Protein AF-X0S0T9-F1 (afdb_monomer_lite)

Foldseek 3Di:
DDDDPPDCPPVNVVVVVVVVVVVVVVVVVVCCCVVPVVVVVVVCCCCVPPVVNDDPDDPFDEDAPDDPVLLVPADFFAQLVVVCVVSDGDWDDDPQWTWHHYQQWIKIFRADPRTGHDIDTDGDPNDDPVVVVVVVVD

Secondary structure (DSSP, 8-state):
------S--HHHHHHHHHHHHHHHHHHHHHHHIIIIIHHHHHHHHHHHHHS--PPPPPPPPEETT--HHHHHTPPTT-BHHHHHHHH-S--EEETTEEEEEETTEEEEEEEETTEEEEEEEEE-----TTHHHHHTT-

pLDDT: mean 74.97, std 15.12, range [35.5, 92.69]

Structure (mmCIF, N/CA/C/O backbone):
data_AF-X0S0T9-F1
#
_entry.id   AF-X0S0T9-F1
#
loop_
_atom_site.group_PDB
_atom_site.id
_atom_site.type_symbol
_atom_site.label_atom_id
_atom_site.label_alt_id
_atom_site.label_comp_id
_atom_site.label_asym_id
_atom_site.label_entity_id
_atom_site.label_seq_id
_atom_site.pdbx_PDB_ins_code
_atom_site.Cartn_x
_atom_site.Cartn_y
_atom_site.Cartn_z
_atom_site.occupancy
_atom_site.B_iso_or_equiv
_atom_site.auth_seq_id
_atom_site.auth_comp_id
_atom_site.auth_asym_id
_atom_site.auth_atom_id
_atom_site.pdbx_PDB_model_num
ATOM 1 N N . MET A 1 1 ? 49.137 12.100 -60.162 1.00 46.50 1 MET A N 1
ATOM 2 C CA . MET A 1 1 ? 48.340 10.984 -59.619 1.00 46.50 1 MET A CA 1
ATOM 3 C C . MET A 1 1 ? 47.853 11.436 -58.265 1.00 46.50 1 MET A C 1
ATOM 5 O O . MET A 1 1 ? 48.690 11.634 -57.393 1.00 46.50 1 MET A O 1
ATOM 9 N N . ASP A 1 2 ? 46.554 11.674 -58.122 1.00 46.28 2 ASP A N 1
ATOM 10 C CA . ASP A 1 2 ? 45.995 12.043 -56.824 1.00 46.28 2 ASP A CA 1
ATOM 11 C C . ASP A 1 2 ? 45.934 10.808 -55.915 1.00 46.28 2 ASP A C 1
ATOM 13 O O . ASP A 1 2 ? 45.591 9.717 -56.385 1.00 46.28 2 ASP A O 1
ATOM 17 N N . PRO A 1 3 ? 46.305 10.933 -54.631 1.00 60.09 3 PRO A N 1
ATOM 18 C CA . PRO A 1 3 ? 46.323 9.802 -53.720 1.00 60.09 3 PRO A CA 1
ATOM 19 C C . PRO A 1 3 ? 44.893 9.338 -53.418 1.00 60.09 3 PRO A C 1
ATOM 21 O O . PRO A 1 3 ? 44.037 10.111 -52.988 1.00 60.09 3 PRO A O 1
ATOM 24 N N . ILE A 1 4 ? 44.636 8.042 -53.612 1.00 62.44 4 ILE A N 1
ATOM 25 C CA . ILE A 1 4 ? 43.383 7.405 -53.202 1.00 62.44 4 ILE A CA 1
ATOM 26 C C . ILE A 1 4 ? 43.390 7.325 -51.674 1.00 62.44 4 ILE A C 1
ATOM 28 O O . ILE A 1 4 ? 44.060 6.478 -51.082 1.00 62.44 4 ILE A O 1
ATOM 32 N N . HIS A 1 5 ? 42.630 8.203 -51.022 1.00 56.81 5 HIS A N 1
ATOM 33 C CA . HIS A 1 5 ? 42.370 8.111 -49.589 1.00 56.81 5 HIS A CA 1
ATOM 34 C C . HIS A 1 5 ? 41.460 6.911 -49.293 1.00 56.81 5 HIS A C 1
ATOM 36 O O . HIS A 1 5 ? 40.237 7.020 -49.232 1.00 56.81 5 HIS A O 1
ATOM 42 N N . SER A 1 6 ? 42.070 5.742 -49.100 1.00 61.06 6 SER A N 1
ATOM 43 C CA . SER A 1 6 ? 41.397 4.552 -48.583 1.00 61.06 6 SER A CA 1
ATOM 44 C C . SER A 1 6 ? 41.334 4.618 -47.054 1.00 61.06 6 SER A C 1
ATOM 46 O O . SER A 1 6 ? 42.226 4.134 -46.362 1.00 61.06 6 SER A O 1
ATOM 48 N N . GLY A 1 7 ? 40.269 5.220 -46.526 1.00 62.69 7 GLY A N 1
ATOM 49 C CA . GLY A 1 7 ? 39.931 5.219 -45.102 1.00 62.69 7 GLY A CA 1
ATOM 50 C C . GLY A 1 7 ? 38.419 5.148 -44.893 1.00 62.69 7 GLY A C 1
ATOM 51 O O . GLY A 1 7 ? 37.638 5.478 -45.788 1.00 62.69 7 GLY A O 1
ATOM 52 N N . THR A 1 8 ? 37.974 4.701 -43.716 1.00 63.66 8 THR A N 1
ATOM 53 C CA . THR A 1 8 ? 36.558 4.752 -43.326 1.00 63.66 8 THR A CA 1
ATOM 54 C C . THR A 1 8 ? 36.090 6.202 -43.294 1.00 63.66 8 THR A C 1
ATOM 56 O O . THR A 1 8 ? 36.417 6.951 -42.378 1.00 63.66 8 THR A O 1
ATOM 59 N N . THR A 1 9 ? 35.323 6.607 -44.304 1.00 76.38 9 THR A N 1
ATOM 60 C CA . THR A 1 9 ? 34.716 7.937 -44.352 1.00 76.38 9 THR A CA 1
ATOM 61 C C . THR A 1 9 ? 33.768 8.130 -43.170 1.00 76.38 9 THR A C 1
ATOM 63 O O . THR A 1 9 ? 33.098 7.188 -42.736 1.00 76.38 9 THR A O 1
ATOM 66 N N . ALA A 1 10 ? 33.670 9.363 -42.662 1.00 72.19 10 ALA A N 1
ATOM 67 C CA . ALA A 1 10 ? 32.810 9.703 -41.525 1.00 72.19 10 ALA A CA 1
ATOM 68 C C . ALA A 1 10 ? 31.356 9.226 -41.717 1.00 72.19 10 ALA A C 1
ATOM 70 O O . ALA A 1 10 ? 30.732 8.734 -40.781 1.00 72.19 10 ALA A O 1
ATOM 71 N N . GLY A 1 11 ? 30.843 9.260 -42.954 1.00 76.50 11 GLY A N 1
ATOM 72 C CA . GLY A 1 11 ? 29.512 8.743 -43.288 1.00 76.50 11 GLY A CA 1
ATOM 73 C C . GLY A 1 11 ? 29.363 7.223 -43.138 1.00 76.50 11 GLY A C 1
ATOM 74 O O . GLY A 1 11 ? 28.296 6.750 -42.745 1.00 76.50 11 GLY A O 1
ATOM 75 N N . ARG A 1 12 ? 30.420 6.440 -43.397 1.00 74.56 12 ARG A N 1
ATOM 76 C CA . ARG A 1 12 ? 30.406 4.984 -43.181 1.00 74.56 12 ARG A CA 1
ATOM 77 C C . ARG A 1 12 ? 30.424 4.663 -41.685 1.00 74.56 12 ARG A C 1
ATOM 79 O O . ARG A 1 12 ? 29.662 3.807 -41.255 1.00 74.56 12 ARG A O 1
ATOM 86 N N . ILE A 1 13 ? 31.217 5.395 -40.900 1.00 78.38 13 ILE A N 1
ATOM 87 C CA . ILE A 1 13 ? 31.261 5.254 -39.435 1.00 78.38 13 ILE A CA 1
ATOM 88 C C . ILE A 1 13 ? 29.901 5.606 -38.823 1.00 78.38 13 ILE A C 1
ATOM 90 O O . ILE A 1 13 ? 29.363 4.820 -38.047 1.00 78.38 13 ILE A O 1
ATOM 94 N N . ALA A 1 14 ? 29.305 6.733 -39.224 1.00 78.25 14 ALA A N 1
ATOM 95 C CA . ALA A 1 14 ? 28.004 7.172 -38.724 1.00 78.25 14 ALA A CA 1
ATOM 96 C C . ALA A 1 14 ? 26.889 6.154 -39.019 1.00 78.25 14 ALA A C 1
ATOM 98 O O . ALA A 1 14 ? 26.089 5.842 -38.140 1.00 78.25 14 ALA A O 1
ATOM 99 N N . ARG A 1 15 ? 26.862 5.579 -40.229 1.00 82.00 15 ARG A N 1
ATOM 100 C CA . ARG A 1 15 ? 25.869 4.560 -40.602 1.00 82.00 15 ARG A CA 1
ATOM 101 C C . ARG A 1 15 ? 26.025 3.277 -39.786 1.00 82.00 15 ARG A C 1
ATOM 103 O O . ARG A 1 15 ? 25.025 2.726 -39.333 1.00 82.00 15 ARG A O 1
ATOM 110 N N . THR A 1 16 ? 27.258 2.816 -39.586 1.00 82.19 16 THR A N 1
ATOM 111 C CA . THR A 1 16 ? 27.530 1.620 -38.778 1.00 82.19 16 THR A CA 1
ATOM 112 C C . THR A 1 16 ? 27.177 1.852 -37.311 1.00 82.19 16 THR A C 1
ATOM 114 O O . THR A 1 16 ? 26.538 0.998 -36.706 1.00 82.19 16 THR A O 1
ATOM 117 N N . MET A 1 17 ? 27.518 3.017 -36.753 1.00 83.06 17 MET A N 1
ATOM 118 C CA . MET A 1 17 ? 27.156 3.397 -35.383 1.00 83.06 17 MET A CA 1
ATOM 119 C C . MET A 1 17 ? 25.638 3.448 -35.189 1.00 83.06 17 MET A C 1
ATOM 121 O O . MET A 1 17 ? 25.129 2.878 -34.230 1.00 83.06 17 MET A O 1
ATOM 125 N N . LEU A 1 18 ? 24.903 4.054 -36.128 1.00 87.50 18 LEU A N 1
ATOM 126 C CA . LEU A 1 18 ? 23.442 4.112 -36.075 1.00 87.50 18 LEU A CA 1
ATOM 127 C C . LEU A 1 18 ? 22.812 2.712 -36.103 1.00 87.50 18 LEU A C 1
ATOM 129 O O . LEU A 1 18 ? 21.944 2.410 -35.290 1.00 87.50 18 LEU A O 1
ATOM 133 N N . MET A 1 19 ? 23.276 1.844 -37.007 1.00 88.69 19 MET A N 1
ATOM 134 C CA . MET A 1 19 ? 22.835 0.446 -37.076 1.00 88.69 19 MET A CA 1
ATOM 135 C C . MET A 1 19 ? 23.117 -0.300 -35.769 1.00 88.69 19 MET A C 1
ATOM 137 O O . MET A 1 19 ? 22.249 -1.010 -35.270 1.00 88.69 19 MET A O 1
ATOM 141 N N . MET A 1 20 ? 24.296 -0.097 -35.180 1.00 90.44 20 MET A N 1
ATOM 142 C CA . MET A 1 20 ? 24.668 -0.735 -33.920 1.00 90.44 20 MET A CA 1
ATOM 143 C C . MET A 1 20 ? 23.769 -0.274 -32.766 1.00 90.44 20 MET A C 1
ATOM 145 O O . MET A 1 20 ? 23.279 -1.104 -32.010 1.00 90.44 20 MET A O 1
ATOM 149 N N . ILE A 1 21 ? 23.482 1.029 -32.672 1.00 91.25 21 ILE A N 1
ATOM 150 C CA . ILE A 1 21 ? 22.578 1.589 -31.656 1.00 91.25 21 ILE A CA 1
ATOM 151 C C . ILE A 1 21 ? 21.171 1.004 -31.798 1.00 91.25 21 ILE A C 1
ATOM 153 O O . ILE A 1 21 ? 20.575 0.610 -30.799 1.00 91.25 21 ILE A O 1
ATOM 157 N N . LEU A 1 22 ? 20.650 0.901 -33.024 1.00 91.25 22 LEU A N 1
ATOM 158 C CA . LEU A 1 22 ? 19.325 0.331 -33.275 1.00 91.25 22 LEU A CA 1
ATOM 159 C C . LEU A 1 22 ? 19.254 -1.150 -32.883 1.00 91.25 22 LEU A C 1
ATOM 161 O O . LEU A 1 22 ? 18.303 -1.560 -32.221 1.00 91.25 22 LEU A O 1
ATOM 165 N N . VAL A 1 23 ? 20.271 -1.942 -33.234 1.00 91.38 23 VAL A N 1
ATOM 166 C CA . VAL A 1 23 ? 20.332 -3.369 -32.881 1.00 91.38 23 VAL A CA 1
ATOM 167 C C . VAL A 1 23 ? 20.471 -3.555 -31.371 1.00 91.38 23 VAL A C 1
ATOM 169 O O . VAL A 1 23 ? 19.759 -4.376 -30.792 1.00 91.38 23 VAL A O 1
ATOM 172 N N . CYS A 1 24 ? 21.326 -2.771 -30.711 1.00 90.62 24 CYS A N 1
ATOM 173 C CA . CYS A 1 24 ? 21.479 -2.807 -29.258 1.00 90.62 24 CYS A CA 1
ATOM 174 C C . CYS A 1 24 ? 20.187 -2.390 -28.546 1.00 90.62 24 CYS A C 1
ATOM 176 O O . CYS A 1 24 ? 19.763 -3.069 -27.614 1.00 90.62 24 CYS A O 1
ATOM 178 N N . GLY A 1 25 ? 19.526 -1.325 -29.011 1.00 89.06 25 GLY A N 1
ATOM 179 C CA . GLY A 1 25 ? 18.248 -0.864 -28.468 1.00 89.06 25 GLY A CA 1
ATOM 180 C C . GLY A 1 25 ? 17.142 -1.908 -28.619 1.00 89.06 25 GLY A C 1
ATOM 181 O O . GLY A 1 25 ? 16.446 -2.210 -27.651 1.00 89.06 25 GLY A O 1
ATOM 182 N N . TRP A 1 26 ? 17.029 -2.528 -29.797 1.00 89.56 26 TRP A N 1
ATOM 183 C CA . TRP A 1 26 ? 16.063 -3.603 -30.039 1.00 89.56 26 TRP A CA 1
ATOM 184 C C . TRP A 1 26 ? 16.341 -4.843 -29.184 1.00 89.56 26 TRP A C 1
ATOM 186 O O . TRP A 1 26 ? 15.419 -5.447 -28.635 1.00 89.56 26 TRP A O 1
ATOM 196 N N . SER A 1 27 ? 17.614 -5.213 -29.036 1.00 84.94 27 SER A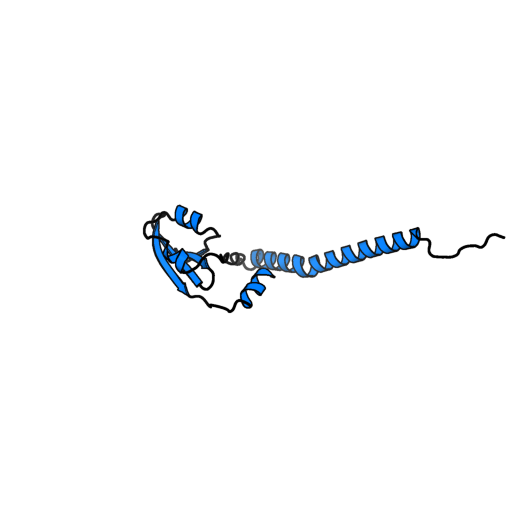 N 1
ATOM 197 C CA . SER A 1 27 ? 18.031 -6.356 -28.218 1.00 84.94 27 SER A CA 1
ATOM 198 C C . SER A 1 27 ? 17.736 -6.116 -26.739 1.00 84.94 27 SER A C 1
ATOM 200 O O . SER A 1 27 ? 17.174 -6.985 -26.080 1.00 84.94 27 S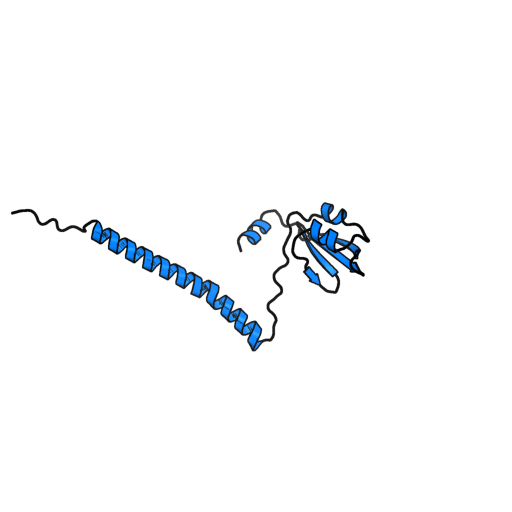ER A O 1
ATOM 202 N N . ALA A 1 28 ? 18.040 -4.920 -26.227 1.00 85.12 28 ALA A N 1
ATOM 203 C CA . ALA A 1 28 ? 17.721 -4.531 -24.857 1.00 85.12 28 ALA A CA 1
ATOM 204 C C . ALA A 1 28 ? 16.206 -4.531 -24.608 1.00 85.12 28 ALA A C 1
ATOM 206 O O . ALA A 1 28 ? 15.750 -5.087 -23.612 1.00 85.12 28 ALA A O 1
ATOM 207 N N . TRP A 1 29 ? 15.418 -3.984 -25.538 1.00 82.56 29 TRP A N 1
ATOM 208 C CA . TRP A 1 29 ? 13.958 -4.027 -25.460 1.00 82.56 29 TRP A CA 1
ATOM 209 C C . TRP A 1 29 ? 13.425 -5.461 -25.438 1.00 82.56 29 TRP A C 1
ATOM 211 O O . TRP A 1 29 ? 12.618 -5.803 -24.580 1.00 82.56 29 TRP A O 1
ATOM 221 N N . SER A 1 30 ? 13.915 -6.316 -26.337 1.00 77.19 30 SER A N 1
ATOM 222 C CA . SER A 1 30 ? 13.491 -7.719 -26.434 1.00 77.19 30 SER A CA 1
ATOM 223 C C . SER A 1 30 ? 13.871 -8.520 -25.187 1.00 77.19 30 SER A C 1
ATOM 225 O O . SER A 1 30 ? 13.110 -9.381 -24.755 1.00 77.19 30 SER A O 1
ATOM 227 N N . LEU A 1 31 ? 15.021 -8.220 -24.576 1.00 78.00 31 LEU A N 1
ATOM 228 C CA . LEU A 1 31 ? 15.418 -8.806 -23.297 1.00 78.00 31 LEU A CA 1
ATOM 229 C C . LEU A 1 31 ? 14.479 -8.372 -22.172 1.00 78.00 31 LEU A C 1
ATOM 231 O O . LEU A 1 31 ? 14.020 -9.223 -21.422 1.00 78.00 31 LEU A O 1
ATOM 235 N N . VAL A 1 32 ? 14.153 -7.082 -22.068 1.00 75.12 32 VAL A N 1
ATOM 236 C CA . VAL A 1 32 ? 13.200 -6.586 -21.060 1.00 75.12 32 VAL A CA 1
ATOM 237 C C . VAL A 1 32 ? 11.819 -7.210 -21.262 1.00 75.12 32 VAL A C 1
ATOM 239 O O . VAL A 1 32 ? 11.195 -7.664 -20.303 1.00 75.12 32 VAL A O 1
ATOM 242 N N . ASP A 1 33 ? 11.345 -7.275 -22.502 1.00 72.12 33 ASP A N 1
ATOM 243 C CA . ASP A 1 33 ? 10.042 -7.847 -22.825 1.00 72.12 33 ASP A CA 1
ATOM 244 C C . ASP A 1 33 ? 9.995 -9.354 -22.516 1.00 72.12 33 ASP A C 1
ATOM 246 O O . ASP A 1 33 ? 9.098 -9.817 -21.811 1.00 72.12 33 ASP A O 1
ATOM 250 N N . GLY A 1 34 ? 11.020 -10.104 -22.930 1.00 65.12 34 GLY A N 1
ATOM 251 C CA . GLY A 1 34 ? 11.123 -11.544 -22.700 1.00 65.12 34 GLY A CA 1
ATOM 252 C C . GLY A 1 34 ? 11.367 -11.943 -21.241 1.00 65.12 34 GLY A C 1
ATOM 253 O O . GLY A 1 34 ? 10.800 -12.934 -20.788 1.00 65.12 34 GLY A O 1
ATOM 254 N N . TYR A 1 35 ? 12.174 -11.188 -20.486 1.00 67.19 35 TYR A N 1
ATOM 255 C CA . TYR A 1 35 ? 12.480 -11.511 -19.084 1.00 67.19 35 TYR A CA 1
ATOM 256 C C . TYR A 1 35 ? 11.452 -10.977 -18.091 1.00 67.19 35 TYR A C 1
ATOM 258 O O . TYR A 1 35 ? 11.252 -11.589 -17.045 1.00 67.19 35 TYR A O 1
ATOM 266 N N . VAL A 1 36 ? 10.823 -9.834 -18.372 1.00 65.25 36 VAL A N 1
ATOM 267 C CA . VAL A 1 36 ? 9.989 -9.147 -17.375 1.00 65.25 36 VAL A CA 1
ATOM 268 C C . VAL A 1 36 ? 8.517 -9.187 -17.747 1.00 65.25 36 VAL A C 1
ATOM 270 O O . VAL A 1 36 ? 7.685 -9.478 -16.890 1.00 65.25 36 VAL A O 1
ATOM 273 N N . ARG A 1 37 ? 8.167 -8.898 -19.003 1.00 62.59 37 ARG A N 1
ATOM 274 C CA . ARG A 1 37 ? 6.760 -8.732 -19.399 1.00 62.59 37 ARG A CA 1
ATOM 275 C C . ARG A 1 37 ? 6.092 -10.052 -19.745 1.00 62.59 37 ARG A C 1
ATOM 277 O O . ARG A 1 37 ? 5.028 -10.344 -19.204 1.00 62.59 37 ARG A O 1
ATOM 284 N N . TYR A 1 38 ? 6.727 -10.862 -20.587 1.00 64.19 38 TYR A N 1
ATOM 285 C CA . TYR A 1 38 ? 6.176 -12.139 -21.033 1.00 64.19 38 TYR A CA 1
ATOM 286 C C . TYR A 1 38 ? 5.903 -13.118 -19.875 1.00 64.19 38 TYR A C 1
ATOM 288 O O . TYR A 1 38 ? 4.796 -13.656 -19.815 1.00 64.19 38 TYR A O 1
ATOM 296 N N . PRO A 1 39 ? 6.811 -13.316 -18.894 1.00 64.38 39 PRO A N 1
ATOM 297 C CA . PRO A 1 39 ? 6.559 -14.237 -17.789 1.00 64.38 39 PRO A CA 1
ATOM 298 C C . PRO A 1 39 ? 5.452 -13.731 -16.864 1.00 64.38 39 PRO A C 1
ATOM 300 O O . PRO A 1 39 ? 4.602 -14.519 -16.461 1.00 64.38 39 PRO A O 1
ATOM 303 N N . LYS A 1 40 ? 5.410 -12.420 -16.577 1.00 61.94 40 LYS A N 1
ATOM 304 C CA . LYS A 1 40 ? 4.346 -11.811 -15.762 1.00 61.94 40 LYS A CA 1
ATOM 305 C C . LYS A 1 40 ? 2.972 -12.003 -16.405 1.00 61.94 40 LYS A C 1
ATOM 307 O O . LYS A 1 40 ? 2.072 -12.515 -15.749 1.00 61.94 40 LYS A O 1
ATOM 312 N N . ALA A 1 41 ? 2.843 -11.690 -17.694 1.00 65.06 41 ALA A N 1
ATOM 313 C CA . ALA A 1 41 ? 1.585 -11.845 -18.424 1.00 65.06 41 ALA A CA 1
ATOM 314 C C . ALA A 1 41 ? 1.137 -13.315 -18.530 1.00 65.06 41 ALA A C 1
ATOM 316 O O . ALA A 1 41 ? -0.055 -13.612 -18.475 1.00 65.06 41 ALA A O 1
ATOM 317 N N . ASN A 1 42 ? 2.083 -14.250 -18.664 1.00 63.78 42 ASN A N 1
ATOM 318 C CA . ASN A 1 42 ? 1.758 -15.668 -18.782 1.00 63.78 42 ASN A CA 1
ATOM 319 C C . ASN A 1 42 ? 1.378 -16.296 -17.431 1.00 63.78 42 ASN A C 1
ATOM 321 O O . ASN A 1 42 ? 0.462 -17.109 -17.364 1.00 63.78 42 ASN A O 1
ATOM 325 N N . VAL A 1 43 ? 2.034 -15.890 -16.342 1.00 63.75 43 VAL A N 1
ATOM 326 C CA . VAL A 1 43 ? 1.653 -16.292 -14.979 1.00 63.75 43 VAL A CA 1
ATOM 327 C C . VAL A 1 43 ? 0.265 -15.753 -14.635 1.00 63.75 43 VAL A C 1
ATOM 329 O O . VAL A 1 43 ? -0.568 -16.498 -14.129 1.00 63.75 43 VAL A O 1
ATOM 332 N N . GLU A 1 44 ? -0.015 -14.495 -14.973 1.00 61.75 44 GLU A N 1
ATOM 333 C CA . GLU A 1 44 ? -1.325 -13.877 -14.757 1.00 61.75 44 GLU A CA 1
ATOM 334 C C . GLU A 1 44 ? -2.436 -14.595 -15.545 1.00 61.75 44 GLU A C 1
ATOM 336 O O . GLU A 1 44 ? -3.501 -14.887 -14.996 1.00 61.75 44 GLU A O 1
ATOM 341 N N . SER A 1 45 ? -2.176 -14.963 -16.807 1.00 64.62 45 SER A N 1
ATOM 342 C CA . SER A 1 45 ? -3.144 -15.700 -17.631 1.00 64.62 45 SER A CA 1
ATOM 343 C C . SER A 1 45 ? -3.410 -17.116 -17.103 1.00 64.62 45 SER A C 1
ATOM 345 O O . SER A 1 45 ? -4.563 -17.550 -17.068 1.00 64.62 45 SER A O 1
ATOM 347 N N . VAL A 1 46 ? -2.376 -17.825 -16.640 1.00 63.31 46 VAL A N 1
ATOM 348 C CA . VAL A 1 46 ? -2.490 -19.184 -16.091 1.00 63.31 46 VAL A CA 1
ATOM 349 C C . VAL A 1 46 ? -3.208 -19.181 -14.741 1.00 63.31 46 VAL A C 1
ATOM 351 O O . VAL A 1 46 ? -4.137 -19.968 -14.556 1.00 63.31 46 VAL A O 1
ATOM 354 N N . LEU A 1 47 ? -2.850 -18.273 -13.825 1.00 60.44 47 LEU A N 1
ATOM 355 C CA . LEU A 1 47 ? -3.512 -18.136 -12.519 1.00 60.44 47 LEU A CA 1
ATOM 356 C C . LEU A 1 47 ? -5.010 -17.856 -12.677 1.00 60.44 47 LEU A C 1
ATOM 358 O O . LEU A 1 47 ? -5.839 -18.539 -12.072 1.00 60.44 47 LEU A O 1
ATOM 362 N N . ARG A 1 48 ? -5.354 -16.914 -13.562 1.00 61.66 48 ARG A N 1
ATOM 363 C CA . ARG A 1 48 ? -6.738 -16.490 -13.786 1.00 61.66 48 ARG A CA 1
ATOM 364 C C . ARG A 1 48 ? -7.575 -17.544 -14.512 1.00 61.66 48 ARG A C 1
ATOM 366 O O . ARG A 1 48 ? -8.741 -17.727 -14.181 1.00 61.66 48 ARG A O 1
ATOM 373 N N . THR A 1 49 ? -7.000 -18.222 -15.507 1.00 61.25 49 THR A N 1
ATOM 374 C CA . THR A 1 49 ? -7.769 -19.092 -16.417 1.00 61.25 49 THR A CA 1
ATOM 375 C C . THR A 1 49 ? -7.803 -20.552 -15.965 1.00 61.25 49 THR A C 1
ATOM 377 O O . THR A 1 49 ? -8.797 -21.230 -16.206 1.00 61.25 49 THR A O 1
ATOM 380 N N . GLN A 1 50 ? -6.741 -21.060 -15.327 1.00 60.50 50 GLN A N 1
ATOM 381 C CA . GLN A 1 50 ? -6.640 -22.484 -14.970 1.00 60.50 50 GLN A CA 1
ATOM 382 C C . GLN A 1 50 ? -6.932 -22.770 -13.500 1.00 60.50 50 GLN A C 1
ATOM 384 O O . GLN A 1 50 ? -7.455 -23.837 -13.188 1.00 60.50 50 GLN A O 1
ATOM 389 N N . LEU A 1 51 ? -6.591 -21.845 -12.601 1.00 64.00 51 LEU A N 1
ATOM 390 C CA . LEU A 1 51 ? -6.698 -22.076 -11.159 1.00 64.00 51 LEU A CA 1
ATOM 391 C C . LEU A 1 51 ? -7.867 -21.322 -10.518 1.00 64.00 51 LEU A C 1
ATOM 393 O O . LEU A 1 51 ? -8.198 -21.603 -9.370 1.00 64.00 51 LEU A O 1
ATOM 397 N N . GLY A 1 52 ? -8.497 -20.388 -11.242 1.00 58.75 52 GLY A N 1
ATOM 398 C CA . GLY A 1 52 ? -9.574 -19.549 -10.704 1.00 58.75 52 GLY A CA 1
ATOM 399 C C . GLY A 1 52 ? -9.135 -18.717 -9.495 1.00 58.75 52 GLY A C 1
ATOM 400 O O . GLY A 1 52 ? -9.976 -18.247 -8.737 1.00 58.75 52 GLY A O 1
ATOM 401 N N . ILE A 1 53 ? -7.822 -18.569 -9.300 1.00 59.84 53 ILE A N 1
ATOM 402 C CA . ILE A 1 53 ? -7.244 -17.751 -8.245 1.00 59.84 53 ILE A CA 1
ATOM 403 C C . ILE A 1 53 ? -7.299 -16.331 -8.786 1.00 59.84 53 ILE A C 1
ATOM 405 O O . ILE A 1 53 ? -6.602 -16.001 -9.752 1.00 59.84 53 ILE A O 1
ATOM 409 N N . GLU A 1 54 ? -8.182 -15.517 -8.211 1.00 57.22 54 GLU A N 1
ATOM 410 C CA . GLU A 1 54 ? -8.159 -14.082 -8.460 1.00 57.22 54 GLU A CA 1
ATOM 411 C C . GLU A 1 54 ? -6.744 -13.568 -8.172 1.00 57.22 54 GLU A C 1
ATOM 413 O O . GLU A 1 54 ? -6.099 -14.046 -7.229 1.00 57.22 54 GLU A O 1
ATOM 418 N N . PRO A 1 55 ? -6.207 -12.673 -9.021 1.00 55.56 55 PRO A N 1
ATOM 419 C CA . PRO A 1 55 ? -4.892 -12.109 -8.774 1.00 55.56 55 PRO A CA 1
ATOM 420 C C . PRO A 1 55 ? -4.858 -11.575 -7.337 1.00 55.56 55 PRO A C 1
ATOM 422 O O . PRO A 1 55 ? -5.863 -11.017 -6.892 1.00 55.56 55 PRO A O 1
ATOM 425 N N . PRO A 1 56 ? -3.747 -11.776 -6.604 1.00 58.28 56 PRO A N 1
ATOM 426 C CA . PRO A 1 56 ? -3.644 -11.267 -5.246 1.00 58.28 56 PRO A CA 1
ATOM 427 C C . PRO A 1 56 ? -3.990 -9.782 -5.264 1.00 58.28 56 PRO A C 1
ATOM 429 O O . PRO A 1 56 ? -3.537 -9.063 -6.164 1.00 58.28 56 PRO A O 1
ATOM 432 N N . ASP A 1 57 ? -4.806 -9.352 -4.299 1.00 61.09 57 ASP A N 1
ATOM 433 C CA . ASP A 1 57 ? -5.158 -7.945 -4.154 1.00 61.09 57 ASP A CA 1
ATOM 434 C C . ASP A 1 57 ? -3.882 -7.098 -4.244 1.00 61.09 57 ASP A C 1
ATOM 436 O O . ASP A 1 57 ? -2.839 -7.498 -3.698 1.00 61.09 57 ASP A O 1
ATOM 440 N N . PRO A 1 58 ? -3.918 -5.958 -4.962 1.00 62.84 58 PRO A N 1
ATOM 441 C CA . PRO A 1 58 ? -2.764 -5.083 -5.040 1.00 62.84 58 PRO A CA 1
ATOM 442 C C . PRO A 1 58 ? -2.275 -4.793 -3.617 1.00 62.84 58 PRO A C 1
ATOM 444 O O . PRO A 1 58 ? -3.102 -4.591 -2.719 1.00 62.84 58 PRO A O 1
ATOM 447 N N . PRO A 1 59 ? -0.948 -4.802 -3.388 1.00 63.19 59 PRO A N 1
ATOM 448 C CA . PRO A 1 59 ? -0.415 -4.586 -2.057 1.00 63.19 59 PRO A CA 1
ATOM 449 C C . PRO A 1 59 ? -0.973 -3.271 -1.503 1.00 63.19 59 PRO A C 1
ATOM 451 O O . PRO A 1 59 ? -1.103 -2.299 -2.260 1.00 63.19 59 PRO A O 1
ATOM 454 N N . PRO A 1 60 ? -1.328 -3.230 -0.209 1.00 67.56 60 PRO A N 1
ATOM 455 C CA . PRO A 1 60 ? -1.899 -2.034 0.375 1.00 67.56 60 PRO A CA 1
ATOM 456 C C . PRO A 1 60 ? -0.944 -0.855 0.192 1.00 67.56 60 PRO A C 1
ATOM 458 O O . PRO A 1 60 ? 0.275 -0.987 0.333 1.00 67.56 60 PRO A O 1
ATOM 461 N N . VAL A 1 61 ? -1.506 0.309 -0.125 1.00 75.81 61 VAL A N 1
ATOM 462 C CA . VAL A 1 61 ? -0.723 1.534 -0.275 1.00 75.81 61 VAL A CA 1
ATOM 463 C C . VAL A 1 61 ? -0.262 1.969 1.113 1.00 75.81 61 VAL A C 1
ATOM 465 O O . VAL A 1 61 ? -1.086 2.272 1.974 1.00 75.81 61 VAL A O 1
ATOM 468 N N . ILE A 1 62 ? 1.053 1.980 1.327 1.00 76.12 62 ILE A N 1
ATOM 469 C CA . ILE A 1 62 ? 1.652 2.462 2.573 1.00 76.12 62 ILE A CA 1
ATOM 470 C C . ILE A 1 62 ? 1.756 3.983 2.490 1.00 76.12 62 ILE A C 1
ATOM 472 O O . ILE A 1 62 ? 2.469 4.514 1.636 1.00 76.12 62 ILE A O 1
ATOM 476 N N . ASP A 1 63 ? 1.063 4.673 3.389 1.00 79.19 63 ASP A N 1
ATOM 477 C CA . ASP A 1 63 ? 1.168 6.116 3.551 1.00 79.19 63 ASP A CA 1
ATOM 478 C C . ASP A 1 63 ? 2.249 6.449 4.587 1.00 79.19 63 ASP A C 1
ATOM 480 O O . ASP A 1 63 ? 2.107 6.201 5.784 1.00 79.19 63 ASP A O 1
ATOM 484 N N . SER A 1 64 ? 3.351 7.040 4.128 1.00 73.75 64 SER A N 1
ATOM 485 C CA . SER A 1 64 ? 4.441 7.467 5.007 1.00 73.75 64 SER A CA 1
ATOM 486 C C . SER A 1 64 ? 4.046 8.575 5.985 1.00 73.75 64 SER A C 1
ATOM 488 O O . SER A 1 64 ? 4.743 8.769 6.978 1.00 73.75 64 SER A O 1
ATOM 490 N N . GLU A 1 65 ? 2.971 9.318 5.711 1.00 80.12 65 GLU A N 1
ATOM 491 C CA . GLU A 1 65 ? 2.494 10.391 6.586 1.00 80.12 65 GLU A CA 1
ATOM 492 C C . GLU A 1 65 ? 1.482 9.919 7.635 1.00 80.12 65 GLU A C 1
ATOM 494 O O . GLU A 1 65 ? 1.115 10.687 8.532 1.00 80.12 65 GLU A O 1
ATOM 499 N N . LEU A 1 66 ? 1.011 8.674 7.534 1.00 83.62 66 LEU A N 1
ATOM 500 C CA . LEU A 1 66 ? 0.133 8.084 8.526 1.00 83.62 66 LEU A CA 1
ATOM 501 C C . LEU A 1 66 ? 0.965 7.562 9.700 1.00 83.62 66 LEU A C 1
ATOM 503 O O . LEU A 1 66 ? 1.669 6.557 9.600 1.00 83.62 66 LEU A O 1
ATOM 507 N N . THR A 1 67 ? 0.854 8.251 10.829 1.00 83.88 67 THR A N 1
ATOM 508 C CA . THR A 1 67 ? 1.492 7.902 12.102 1.00 83.88 67 THR A CA 1
ATOM 509 C C . THR A 1 67 ? 0.440 7.605 13.168 1.00 83.88 67 THR A C 1
ATOM 511 O O . THR A 1 67 ? -0.744 7.906 12.994 1.00 83.88 67 THR A O 1
ATOM 514 N N . GLU A 1 68 ? 0.871 7.057 14.306 1.00 85.00 68 GLU A N 1
ATOM 515 C CA . GLU A 1 68 ? 0.012 6.868 15.481 1.00 85.00 68 GLU A CA 1
ATOM 516 C C . GLU A 1 68 ? -0.663 8.179 15.916 1.00 85.00 68 GLU A C 1
ATOM 518 O O . GLU A 1 68 ? -1.860 8.202 16.199 1.00 85.00 68 GLU A O 1
ATOM 523 N N . GLU A 1 69 ? 0.080 9.288 15.904 1.00 85.69 69 GLU A N 1
ATOM 524 C CA . GLU A 1 69 ? -0.416 10.621 16.258 1.00 85.69 69 GLU A CA 1
ATOM 525 C C . GLU A 1 69 ? -1.560 11.044 15.330 1.00 85.69 69 GLU A C 1
ATOM 527 O O . GLU A 1 69 ? -2.643 11.389 15.802 1.00 85.69 69 GLU A O 1
ATOM 532 N N . ARG A 1 70 ? -1.380 10.910 14.012 1.00 84.50 70 ARG A N 1
ATOM 533 C CA . ARG A 1 70 ? -2.403 11.262 13.017 1.00 84.50 70 ARG A CA 1
ATOM 534 C C . ARG A 1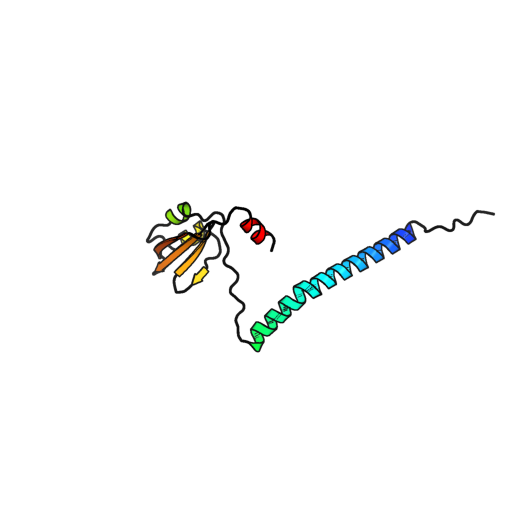 70 ? -3.608 10.321 13.068 1.00 84.50 70 ARG A C 1
ATOM 536 O O . ARG A 1 70 ? -4.750 10.753 12.924 1.00 84.50 70 ARG A O 1
ATOM 543 N N . ALA A 1 71 ? -3.379 9.036 13.336 1.00 86.25 71 ALA A N 1
ATOM 544 C CA . ALA A 1 71 ? -4.453 8.084 13.602 1.00 86.25 71 ALA A CA 1
ATOM 545 C C . ALA A 1 71 ? -5.222 8.439 14.886 1.00 86.25 71 ALA A C 1
ATOM 547 O O . ALA A 1 71 ? -6.426 8.191 14.976 1.00 86.25 71 ALA A O 1
ATOM 548 N N . SER A 1 72 ? -4.552 9.046 15.873 1.00 86.50 72 SER A N 1
ATOM 549 C CA . SER A 1 72 ? -5.168 9.431 17.140 1.00 86.50 72 SER A CA 1
ATOM 550 C C . SER A 1 72 ? -6.164 10.590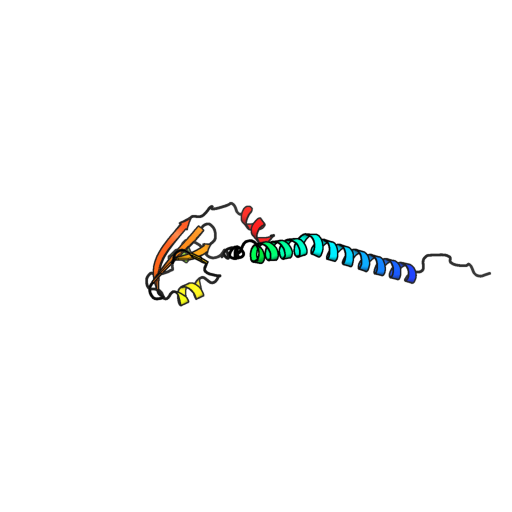 17.022 1.00 86.50 72 SER A C 1
ATOM 552 O O . SER A 1 72 ? -7.111 10.668 17.811 1.00 86.50 72 SER A O 1
ATOM 554 N N . GLU A 1 73 ? -5.994 11.433 16.001 1.00 88.94 73 GLU A N 1
ATOM 555 C CA . GLU A 1 73 ? -6.871 12.564 15.681 1.00 88.94 73 GLU A CA 1
ATOM 556 C C . GLU A 1 73 ? -8.242 12.134 15.145 1.00 88.94 73 GLU A C 1
ATOM 558 O O . GLU A 1 73 ? -9.194 12.917 15.191 1.00 88.94 73 GLU A O 1
ATOM 563 N N . ILE A 1 74 ? -8.361 10.896 14.650 1.00 88.50 74 ILE A N 1
ATOM 564 C CA . ILE A 1 74 ? -9.627 10.344 14.166 1.00 88.50 74 ILE A CA 1
ATOM 565 C C . ILE A 1 74 ? -10.574 10.187 15.354 1.00 88.50 74 ILE A C 1
ATOM 567 O O . ILE A 1 74 ? -10.263 9.514 16.344 1.00 88.50 74 ILE A O 1
ATOM 571 N N . LYS A 1 75 ? -11.749 10.808 15.249 1.00 89.69 75 LYS A N 1
ATOM 572 C CA . LYS A 1 75 ? -12.761 10.770 16.303 1.00 89.69 75 LYS A CA 1
ATOM 573 C C . LYS A 1 75 ? -13.783 9.680 16.025 1.00 89.69 75 LYS A C 1
ATOM 575 O O . LYS A 1 75 ? -14.174 9.438 14.885 1.00 89.69 75 LYS A O 1
ATOM 580 N N . GLU A 1 76 ? -14.271 9.061 17.092 1.00 88.50 76 GLU A N 1
ATOM 581 C CA . GLU A 1 76 ? -15.468 8.231 17.004 1.00 88.50 76 GLU A CA 1
ATOM 582 C C . GLU A 1 76 ? -16.655 9.072 16.513 1.00 88.50 76 GLU A C 1
ATOM 584 O O . GLU A 1 76 ? -16.746 10.273 16.776 1.00 88.50 76 GLU A O 1
ATOM 589 N N . GLN A 1 77 ? -17.565 8.431 15.782 1.00 89.50 77 GLN A N 1
ATOM 590 C CA . GLN A 1 77 ? -18.719 9.028 15.104 1.00 89.50 77 GLN A CA 1
ATOM 591 C C . GLN A 1 77 ? -18.386 9.995 13.960 1.00 89.50 77 GLN A C 1
ATOM 593 O O . GLN A 1 77 ? -19.315 10.511 13.329 1.00 89.50 77 GLN A O 1
ATOM 598 N N . GLU A 1 78 ? -17.110 10.229 13.643 1.00 90.94 78 GLU A N 1
ATOM 599 C CA . GLU A 1 78 ? -16.729 11.013 12.469 1.00 90.94 78 GLU A CA 1
ATOM 600 C C . GLU A 1 78 ? -17.223 10.310 11.185 1.00 90.94 78 GLU A C 1
ATOM 602 O O . GLU A 1 78 ? -17.160 9.075 11.098 1.00 90.94 78 GLU A O 1
ATOM 607 N N . PRO A 1 79 ? -17.764 11.052 10.197 1.00 91.75 79 PRO A N 1
ATOM 608 C CA . PRO A 1 79 ? -18.122 10.476 8.905 1.00 91.75 79 PRO A CA 1
ATOM 609 C C . PRO A 1 79 ? -16.901 9.824 8.260 1.00 91.75 79 PRO A C 1
ATOM 611 O O . PRO A 1 79 ? -15.858 10.468 8.125 1.00 91.75 79 PRO A O 1
ATOM 614 N N . PHE A 1 80 ? -17.036 8.567 7.838 1.00 89.75 80 PHE A N 1
ATOM 615 C CA . PHE A 1 80 ? -15.929 7.832 7.230 1.00 89.75 80 PHE A CA 1
ATOM 616 C C . PHE A 1 80 ? -15.385 8.557 5.993 1.00 89.75 80 PHE A C 1
ATOM 618 O O . PHE A 1 80 ? -14.175 8.671 5.854 1.00 89.75 80 PHE A O 1
ATOM 625 N N . ASP A 1 81 ? -16.250 9.150 5.169 1.00 88.81 81 ASP A N 1
ATOM 626 C CA . ASP A 1 81 ? -15.843 9.884 3.963 1.00 88.81 81 ASP A CA 1
ATOM 627 C C . ASP A 1 81 ? -14.915 11.073 4.268 1.00 88.81 81 ASP A C 1
ATOM 629 O O . ASP A 1 81 ? -13.984 11.360 3.513 1.00 88.81 81 ASP A O 1
ATOM 633 N N . ALA A 1 82 ? -15.129 11.751 5.402 1.00 88.31 82 ALA A N 1
ATOM 634 C CA . ALA A 1 82 ? -14.275 12.851 5.845 1.00 88.31 82 ALA A CA 1
ATOM 635 C C . ALA A 1 82 ? -12.908 12.337 6.318 1.00 88.31 82 ALA A C 1
ATOM 637 O O . ALA A 1 82 ? -11.875 12.925 5.993 1.00 88.31 82 ALA A O 1
ATOM 638 N N . VAL A 1 83 ? -12.896 11.209 7.035 1.00 87.88 83 VAL A N 1
ATOM 639 C CA . VAL A 1 83 ? -11.662 10.540 7.468 1.00 87.88 83 VAL A CA 1
ATOM 640 C C . VAL A 1 83 ? -10.879 10.033 6.260 1.00 87.88 83 VAL A C 1
ATOM 642 O O . VAL A 1 83 ? -9.695 10.328 6.147 1.00 87.88 83 VAL A O 1
ATOM 645 N N . ALA A 1 84 ? -11.539 9.353 5.323 1.00 86.69 84 ALA A N 1
ATOM 646 C CA . ALA A 1 84 ? -10.935 8.845 4.097 1.00 86.69 84 ALA A CA 1
ATOM 647 C C . ALA A 1 84 ? -10.332 9.974 3.249 1.00 86.69 84 ALA A C 1
ATOM 649 O O . ALA A 1 84 ? -9.216 9.844 2.752 1.00 86.69 84 ALA A O 1
ATOM 650 N N . SER A 1 85 ? -11.021 11.116 3.159 1.00 85.94 85 SER A N 1
ATOM 651 C CA . SER A 1 85 ? -10.509 12.304 2.465 1.00 85.94 85 SER A CA 1
ATOM 652 C C . SER A 1 85 ? -9.291 12.929 3.159 1.00 85.94 85 SER A C 1
ATOM 654 O O . SER A 1 85 ? -8.421 13.472 2.483 1.00 85.94 85 SER A O 1
ATOM 656 N N . ARG A 1 86 ? -9.216 12.873 4.498 1.00 85.81 86 ARG A N 1
ATOM 657 C CA . ARG A 1 86 ? -8.111 13.442 5.296 1.00 85.81 86 ARG A CA 1
ATOM 658 C C . ARG A 1 86 ? -6.873 12.550 5.332 1.00 85.81 86 ARG A C 1
ATOM 660 O O . ARG A 1 86 ? -5.751 13.059 5.335 1.00 85.81 86 ARG A O 1
ATOM 667 N N . LEU A 1 87 ? -7.082 11.243 5.452 1.00 79.88 87 LEU A N 1
ATOM 668 C CA . LEU A 1 87 ? -5.997 10.270 5.456 1.00 79.88 87 LEU A CA 1
ATOM 669 C C . LEU A 1 87 ? -5.403 10.132 4.059 1.00 79.88 87 LEU A C 1
ATOM 671 O O . LEU A 1 87 ? -4.194 10.028 3.930 1.00 79.88 87 LEU A O 1
ATOM 675 N N . GLY A 1 88 ? -6.229 10.202 3.013 1.00 71.00 88 GLY A N 1
ATOM 676 C CA . GLY A 1 88 ? -5.761 9.858 1.678 1.00 71.00 88 GLY A CA 1
ATOM 677 C C . GLY A 1 88 ? -5.334 8.388 1.606 1.00 71.00 88 GLY A C 1
ATOM 678 O O . GLY A 1 88 ? -5.522 7.608 2.541 1.00 71.00 88 GLY A O 1
ATOM 679 N N . GLY A 1 89 ? -4.797 7.983 0.458 1.00 68.00 89 GLY A N 1
ATOM 680 C CA . GLY A 1 89 ? -4.414 6.590 0.22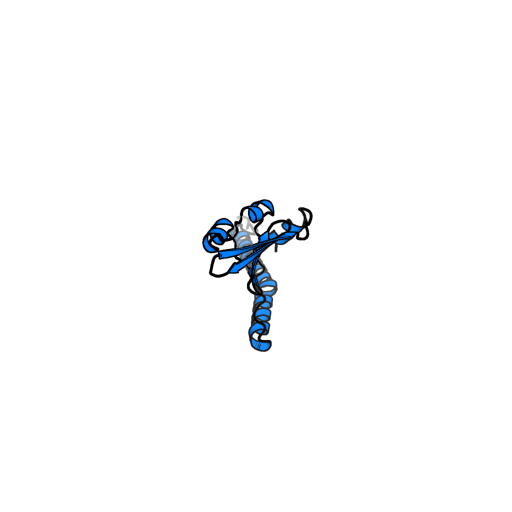7 1.00 68.00 89 GLY A CA 1
ATOM 681 C C . GLY A 1 89 ? -5.605 5.655 -0.020 1.00 68.00 89 GLY A C 1
ATOM 682 O O . GLY A 1 89 ? -6.767 5.986 0.217 1.00 68.00 89 GLY A O 1
ATOM 683 N N . GLY A 1 90 ? -5.312 4.482 -0.580 1.00 76.56 90 GLY A N 1
ATOM 684 C CA . GLY A 1 90 ? -6.316 3.454 -0.842 1.00 76.56 90 GLY A CA 1
ATOM 685 C C . GLY A 1 90 ? -6.611 2.663 0.435 1.00 76.56 90 GLY A C 1
ATOM 686 O O . GLY A 1 90 ? -5.705 1.963 0.892 1.00 76.56 90 GLY A O 1
ATOM 687 N N . PRO A 1 91 ? -7.824 2.742 1.016 1.00 83.00 91 PRO A N 1
ATOM 688 C CA . PRO A 1 91 ? -8.181 1.906 2.154 1.00 83.00 91 PRO A CA 1
ATOM 689 C C . PRO A 1 91 ? -8.168 0.432 1.754 1.00 83.00 91 PRO A C 1
ATOM 691 O O . PRO A 1 91 ? -8.667 0.059 0.691 1.00 83.00 91 PRO A O 1
ATOM 694 N N . PHE A 1 92 ? -7.652 -0.416 2.636 1.00 84.12 92 PHE A N 1
ATOM 695 C CA . PHE A 1 92 ? -7.785 -1.858 2.495 1.00 84.12 92 PHE A CA 1
ATOM 696 C C . PHE A 1 92 ? -8.972 -2.340 3.326 1.00 84.12 92 PHE A C 1
ATOM 698 O O . PHE A 1 92 ? -9.087 -2.010 4.506 1.00 84.12 92 PHE A O 1
ATOM 705 N N . HIS A 1 93 ? -9.867 -3.110 2.716 1.00 85.25 93 HIS A N 1
ATOM 706 C CA . HIS A 1 93 ? -11.065 -3.619 3.376 1.00 85.25 93 HIS A CA 1
ATOM 707 C C . HIS A 1 93 ? -10.894 -5.106 3.667 1.00 85.25 93 HIS A C 1
ATOM 709 O O . HIS A 1 93 ? -10.688 -5.896 2.751 1.00 85.25 93 HIS A O 1
ATOM 715 N N . HIS A 1 94 ? -11.008 -5.495 4.935 1.00 81.44 94 HIS A N 1
ATOM 716 C CA . HIS A 1 94 ? -10.933 -6.898 5.329 1.00 81.44 94 HIS A CA 1
ATOM 717 C C . HIS A 1 94 ? -11.807 -7.172 6.552 1.00 81.44 94 HIS A C 1
ATOM 719 O O . HIS A 1 94 ? -11.817 -6.391 7.496 1.00 81.44 94 HIS A O 1
ATOM 725 N N . ASP A 1 95 ? -12.566 -8.269 6.515 1.00 82.56 95 ASP A N 1
ATOM 726 C CA . ASP A 1 95 ? -13.420 -8.725 7.624 1.00 82.56 95 ASP A CA 1
ATOM 727 C C . ASP A 1 95 ? -14.337 -7.626 8.218 1.00 82.56 95 ASP A C 1
ATOM 729 O O . ASP A 1 95 ? -14.523 -7.494 9.425 1.00 82.56 95 ASP A O 1
ATOM 733 N N . GLY A 1 96 ? -14.877 -6.759 7.350 1.00 80.19 96 GLY A N 1
ATOM 734 C CA . GLY A 1 96 ? -15.749 -5.646 7.749 1.00 80.19 96 GLY A CA 1
ATOM 735 C C . GLY A 1 96 ? -15.043 -4.453 8.409 1.00 80.19 96 GLY A C 1
ATOM 736 O O . GLY A 1 96 ? -15.714 -3.485 8.771 1.00 80.19 96 GLY A O 1
ATOM 737 N N . ALA A 1 97 ? -13.717 -4.487 8.531 1.00 87.06 97 ALA A N 1
ATOM 738 C CA . ALA A 1 97 ? -12.893 -3.380 8.999 1.00 87.06 97 ALA A CA 1
ATOM 739 C C . ALA A 1 97 ? -12.149 -2.699 7.839 1.00 87.06 97 ALA A C 1
ATOM 741 O O . ALA A 1 97 ? -11.919 -3.281 6.773 1.00 87.06 97 ALA A O 1
ATOM 742 N N . VAL A 1 98 ? -11.779 -1.439 8.064 1.00 90.19 98 VAL A N 1
ATOM 743 C CA . VAL A 1 98 ? -10.993 -0.625 7.136 1.00 90.19 98 VAL A CA 1
ATOM 744 C C . VAL A 1 98 ? -9.603 -0.417 7.713 1.00 90.19 98 VAL A C 1
ATOM 746 O O . VAL A 1 98 ? -9.455 -0.008 8.864 1.00 90.19 98 VAL A O 1
ATOM 749 N N . TYR A 1 99 ? -8.585 -0.677 6.906 1.00 88.81 99 TYR A N 1
ATOM 750 C CA . TYR A 1 99 ? -7.188 -0.593 7.294 1.00 88.81 99 TYR A CA 1
ATOM 751 C C . TYR A 1 99 ? -6.488 0.484 6.479 1.00 88.81 99 TYR A C 1
ATOM 753 O O . TYR A 1 99 ? -6.589 0.509 5.250 1.00 88.81 99 TYR A O 1
ATOM 761 N N . TYR A 1 100 ? -5.737 1.334 7.174 1.00 88.69 100 TYR A N 1
ATOM 762 C CA . TYR A 1 100 ? -4.770 2.229 6.553 1.00 88.69 100 TYR A CA 1
ATOM 763 C C . TYR A 1 100 ? -3.383 1.910 7.097 1.00 88.69 100 TYR A C 1
ATOM 765 O O . TYR A 1 100 ? -3.176 1.847 8.312 1.00 88.69 100 TYR A O 1
ATOM 773 N N . PHE A 1 101 ? -2.440 1.694 6.187 1.00 85.88 101 PHE A N 1
ATOM 774 C CA . PHE A 1 101 ? -1.083 1.280 6.513 1.00 85.88 101 PHE A CA 1
ATOM 775 C C . PHE A 1 101 ? -0.178 2.498 6.567 1.00 85.88 101 PHE A C 1
ATOM 777 O O . PHE A 1 101 ? -0.087 3.249 5.599 1.00 85.88 101 PHE A O 1
ATOM 784 N N . GLY A 1 102 ? 0.453 2.692 7.720 1.00 82.69 102 GLY A N 1
ATOM 785 C CA . GLY A 1 102 ? 1.272 3.851 8.021 1.00 82.69 102 GLY A CA 1
ATOM 786 C C . GLY A 1 102 ? 2.729 3.499 8.274 1.00 82.69 102 GLY A C 1
ATOM 787 O O . GLY A 1 102 ? 3.139 2.335 8.260 1.00 82.69 102 GLY A O 1
ATOM 788 N N . TYR A 1 103 ? 3.537 4.518 8.547 1.00 75.88 103 TYR A N 1
ATOM 789 C CA . TYR A 1 103 ? 4.918 4.300 8.951 1.00 75.88 103 TYR A CA 1
ATOM 790 C C . TYR A 1 103 ? 4.967 3.689 10.360 1.00 75.88 103 TYR A C 1
ATOM 792 O O . TYR A 1 103 ? 4.528 4.296 11.337 1.00 75.88 103 TYR A O 1
ATOM 800 N N . GLY A 1 104 ? 5.534 2.485 10.477 1.00 77.69 104 GLY A N 1
ATOM 801 C CA . GLY A 1 104 ? 5.726 1.811 11.765 1.00 77.69 104 GLY A CA 1
ATOM 802 C C . GLY A 1 104 ? 4.468 1.169 12.358 1.00 77.69 104 GLY A C 1
ATOM 803 O O . GLY A 1 104 ? 4.505 0.749 13.514 1.00 77.69 104 GLY A O 1
ATOM 804 N N . GLY A 1 105 ? 3.376 1.064 11.596 1.00 86.00 105 GLY A N 1
ATOM 805 C CA . GLY A 1 105 ? 2.140 0.420 12.038 1.00 86.00 105 GLY A CA 1
ATOM 806 C C . GLY A 1 105 ? 0.979 0.619 11.079 1.00 86.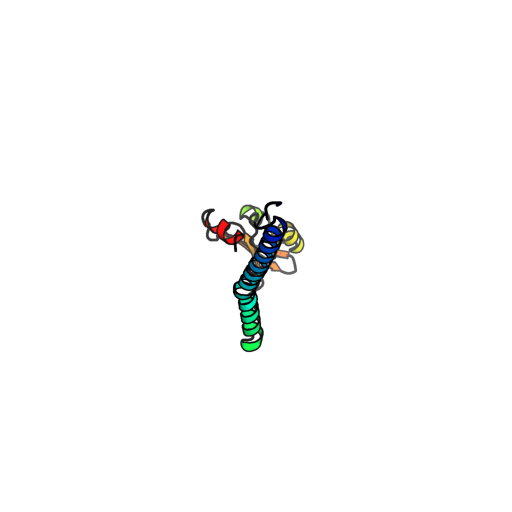00 105 GLY A C 1
ATOM 807 O O . GLY A 1 105 ? 1.154 1.012 9.929 1.00 86.00 105 GLY A O 1
ATOM 808 N N . PHE A 1 106 ? -0.223 0.312 11.541 1.00 88.81 106 PHE A N 1
ATOM 809 C CA . PHE A 1 106 ? -1.441 0.537 10.776 1.00 88.81 106 PHE A CA 1
ATOM 810 C C . PHE A 1 106 ? -2.595 0.896 11.703 1.00 88.81 106 PHE A C 1
ATOM 812 O O . PHE A 1 106 ? -2.642 0.482 12.863 1.00 88.81 106 PHE A O 1
ATOM 819 N N . VAL A 1 107 ? -3.552 1.658 11.180 1.00 91.12 107 VAL A N 1
ATOM 820 C CA . VAL A 1 107 ? -4.809 1.935 11.874 1.00 91.12 107 VAL A CA 1
ATOM 821 C C . VAL A 1 107 ? -5.893 1.019 11.333 1.00 91.12 107 VAL A C 1
ATOM 823 O O . VAL A 1 107 ? -6.113 0.924 10.126 1.00 91.12 107 VAL A O 1
ATOM 826 N N . ARG A 1 108 ? -6.585 0.354 12.253 1.00 92.69 108 ARG A N 1
ATOM 827 C CA . ARG A 1 108 ? -7.839 -0.344 12.004 1.00 92.69 108 ARG A CA 1
ATOM 828 C C . ARG A 1 108 ? -8.992 0.572 12.403 1.00 92.69 108 ARG A C 1
ATOM 830 O O . ARG A 1 108 ? -9.032 1.067 13.530 1.00 92.69 108 ARG A O 1
ATOM 837 N N . LEU A 1 109 ? -9.935 0.762 11.491 1.00 92.00 109 LEU A N 1
ATOM 838 C CA . LEU A 1 109 ? -11.181 1.488 11.700 1.00 92.00 109 LEU A CA 1
ATOM 839 C C . LEU A 1 109 ? -12.349 0.521 11.520 1.00 92.00 109 LEU A C 1
ATOM 841 O O . LEU A 1 109 ? -12.510 -0.066 10.450 1.00 92.00 109 LEU A O 1
ATOM 845 N N . ASP A 1 110 ? -13.197 0.386 12.536 1.00 92.50 110 ASP A N 1
ATOM 846 C CA . ASP A 1 110 ? -14.487 -0.274 12.346 1.00 92.50 110 ASP A CA 1
ATOM 847 C C . ASP A 1 110 ? -15.501 0.790 11.911 1.00 92.50 110 ASP A C 1
ATOM 849 O O . ASP A 1 110 ? -15.735 1.766 12.628 1.00 92.50 110 ASP A O 1
ATOM 853 N N . VAL A 1 111 ? -16.120 0.620 10.742 1.00 90.00 111 VAL A N 1
ATOM 854 C CA . VAL A 1 111 ? -17.101 1.575 10.203 1.00 90.00 111 VAL A CA 1
ATOM 855 C C . VAL A 1 111 ? -18.501 0.982 10.321 1.00 90.00 111 VAL A C 1
ATOM 857 O O . VAL A 1 111 ? -18.781 -0.091 9.795 1.00 90.00 111 VAL A O 1
ATOM 860 N N . LYS A 1 112 ? -19.413 1.688 10.997 1.00 89.62 112 LYS A N 1
ATOM 861 C CA . LYS A 1 112 ? -20.830 1.308 11.106 1.00 89.62 112 LYS A CA 1
ATOM 862 C C . LYS A 1 112 ? -21.705 2.454 10.627 1.00 89.62 112 LYS A C 1
ATOM 864 O O . LYS A 1 112 ? -21.552 3.582 11.083 1.00 89.62 112 LYS A O 1
ATOM 869 N N . HIS A 1 113 ? -22.635 2.167 9.717 1.00 89.75 113 HIS A N 1
ATOM 870 C CA . HIS A 1 113 ? -23.549 3.168 9.145 1.00 89.75 113 HIS A CA 1
ATOM 871 C C . HIS A 1 113 ? -22.821 4.400 8.560 1.00 89.75 113 HIS A C 1
ATOM 873 O O . HIS A 1 113 ? -23.266 5.532 8.735 1.00 89.75 113 HIS A O 1
ATOM 879 N N . GLY A 1 114 ? -21.668 4.187 7.913 1.00 86.69 114 GLY A N 1
ATOM 880 C CA . GLY A 1 114 ? -20.864 5.262 7.314 1.00 86.69 114 GLY A CA 1
ATOM 881 C C . GLY A 1 114 ? -20.114 6.149 8.317 1.00 86.69 114 GLY A C 1
ATOM 882 O O . GLY A 1 114 ? -19.602 7.202 7.940 1.00 86.69 114 GLY A O 1
ATOM 883 N N . ARG A 1 115 ? -20.040 5.754 9.593 1.00 91.00 115 ARG A N 1
ATOM 884 C CA . ARG A 1 115 ? -19.308 6.474 10.645 1.00 91.00 115 ARG A CA 1
ATOM 885 C C . ARG A 1 115 ? -18.278 5.580 11.314 1.00 91.00 115 ARG A C 1
ATOM 887 O O . ARG A 1 115 ? -18.490 4.374 11.441 1.00 91.00 115 ARG A O 1
ATOM 894 N N . VAL A 1 116 ? -17.185 6.183 11.773 1.00 91.31 116 VAL A N 1
ATOM 895 C CA . VAL A 1 116 ? -16.161 5.487 12.559 1.00 91.31 116 VAL A CA 1
ATOM 896 C C . VAL A 1 116 ? -16.767 5.070 13.898 1.00 91.31 116 VAL A C 1
ATOM 898 O O . VAL A 1 116 ? -17.140 5.912 14.711 1.00 91.31 116 VAL A O 1
ATOM 901 N N . ALA A 1 117 ? -16.907 3.769 14.117 1.00 91.75 117 ALA A N 1
ATOM 902 C CA . ALA A 1 117 ? -17.418 3.198 15.357 1.00 91.75 117 ALA A CA 1
ATOM 903 C C . ALA A 1 117 ? -16.303 2.967 16.380 1.00 91.75 117 ALA A C 1
ATOM 905 O O . ALA A 1 117 ? -16.538 3.118 17.573 1.00 91.75 117 ALA A O 1
ATOM 906 N N . SER A 1 118 ? -15.111 2.598 15.915 1.00 91.44 118 SER A N 1
ATOM 907 C CA . SER A 1 118 ? -13.925 2.403 16.744 1.00 91.44 118 SER A CA 1
ATOM 908 C C . SER A 1 118 ? -12.671 2.713 15.923 1.00 91.44 118 SER A C 1
ATOM 910 O O . SER A 1 118 ? -12.687 2.641 14.687 1.00 91.44 118 SER A O 1
ATOM 912 N N . ARG A 1 119 ? -11.576 3.034 16.616 1.00 91.25 119 ARG A N 1
ATOM 913 C CA . ARG A 1 119 ? -10.239 3.089 16.024 1.00 91.25 119 ARG A CA 1
ATOM 914 C C . ARG A 1 119 ? -9.236 2.351 16.895 1.00 91.25 119 ARG A C 1
ATOM 916 O O . ARG A 1 119 ? -9.278 2.455 18.119 1.00 91.25 119 ARG A O 1
ATOM 923 N N . GLN A 1 120 ? -8.287 1.681 16.262 1.00 92.62 120 GLN A N 1
ATOM 924 C CA . GLN A 1 120 ? -7.167 1.052 16.946 1.00 92.62 120 GLN A CA 1
ATOM 925 C C . GLN A 1 120 ? -5.898 1.235 16.120 1.00 92.62 120 GLN A C 1
ATOM 927 O O . GLN A 1 120 ? -5.861 0.855 14.953 1.00 92.62 120 GLN A O 1
ATOM 932 N N . TRP A 1 121 ? -4.860 1.806 16.730 1.00 91.62 121 TRP A N 1
ATOM 933 C CA . TRP A 1 121 ? -3.515 1.743 16.169 1.00 91.62 121 TRP A CA 1
ATOM 934 C C . TRP A 1 121 ? -2.878 0.414 16.565 1.00 91.62 121 TRP A C 1
ATOM 936 O O . TRP A 1 121 ? -2.958 0.005 17.726 1.00 91.62 121 TRP A O 1
ATOM 946 N N . ILE A 1 122 ? -2.277 -0.265 15.597 1.00 89.38 122 ILE A N 1
ATOM 947 C CA . ILE A 1 122 ? -1.525 -1.494 15.810 1.00 89.38 122 ILE A CA 1
ATOM 948 C C . ILE A 1 122 ? -0.093 -1.206 15.383 1.00 89.38 122 ILE A C 1
ATOM 950 O O . ILE A 1 122 ? 0.177 -0.929 14.211 1.00 89.38 122 ILE A O 1
ATOM 954 N N . ASP A 1 123 ? 0.817 -1.262 16.354 1.00 85.81 123 ASP A N 1
ATOM 955 C CA . ASP A 1 123 ? 2.244 -1.128 16.094 1.00 85.81 123 ASP A CA 1
ATOM 956 C C . ASP A 1 123 ? 2.702 -2.243 15.153 1.00 85.81 123 ASP A C 1
ATOM 958 O O . ASP A 1 123 ? 2.486 -3.434 15.388 1.00 85.81 123 ASP A O 1
ATOM 962 N N . GLY A 1 124 ? 3.346 -1.829 14.073 1.00 76.06 124 GLY A N 1
ATOM 963 C CA . GLY A 1 124 ? 3.982 -2.716 13.122 1.00 76.06 124 GLY A CA 1
ATOM 964 C C . GLY A 1 124 ? 5.469 -2.864 13.427 1.00 76.06 124 GLY A C 1
ATOM 965 O O . GLY A 1 124 ? 6.010 -2.229 14.340 1.00 76.06 124 GLY A O 1
ATOM 966 N N . PRO A 1 125 ? 6.175 -3.679 12.635 1.00 66.56 125 PRO A N 1
ATOM 967 C CA . PRO A 1 125 ? 7.622 -3.736 12.690 1.00 66.56 125 PRO A CA 1
ATOM 968 C C . PRO A 1 125 ? 8.194 -2.348 12.370 1.00 66.56 125 PRO A C 1
ATOM 970 O O . PRO A 1 125 ? 8.097 -1.856 11.245 1.00 66.56 125 PRO A O 1
ATOM 973 N N . LYS A 1 126 ? 8.789 -1.692 13.370 1.00 61.03 126 LYS A N 1
ATOM 974 C CA . LYS A 1 126 ? 9.499 -0.415 13.208 1.00 61.03 126 LYS A CA 1
ATOM 975 C C . LYS A 1 126 ? 10.863 -0.717 12.583 1.00 61.03 126 LYS A C 1
ATOM 977 O O . LYS A 1 126 ? 11.889 -0.654 13.255 1.00 61.03 126 LYS A O 1
ATOM 982 N N . HIS A 1 127 ? 10.869 -1.163 11.326 1.00 52.81 127 HIS A N 1
ATOM 983 C CA . HIS A 1 127 ? 12.114 -1.441 10.623 1.00 52.81 127 HIS A CA 1
ATOM 984 C C . HIS A 1 127 ? 12.905 -0.143 10.458 1.00 52.81 127 HIS A C 1
ATOM 986 O O . HIS A 1 127 ? 12.364 0.929 10.184 1.00 52.81 127 HIS A O 1
ATOM 992 N N . THR A 1 128 ? 14.206 -0.247 10.704 1.00 47.47 128 THR A N 1
ATOM 993 C CA . THR A 1 128 ? 15.184 0.827 10.552 1.00 47.47 128 THR A CA 1
ATOM 994 C C . THR A 1 128 ? 15.088 1.382 9.127 1.00 47.47 128 THR A C 1
ATOM 996 O O . THR A 1 128 ? 14.764 0.640 8.202 1.00 47.47 128 THR A O 1
ATOM 999 N N . ALA A 1 129 ? 15.373 2.674 8.930 1.00 49.53 129 ALA A N 1
ATOM 1000 C CA . ALA A 1 129 ? 15.153 3.426 7.682 1.00 49.53 129 ALA A CA 1
ATOM 1001 C C . ALA A 1 129 ? 15.707 2.785 6.378 1.00 49.53 129 ALA A C 1
ATOM 1003 O O . ALA A 1 129 ? 15.409 3.244 5.278 1.00 49.53 129 ALA A O 1
ATOM 1004 N N . THR A 1 130 ? 16.512 1.730 6.496 1.00 44.47 130 THR A N 1
ATOM 1005 C CA . THR A 1 130 ? 17.123 0.941 5.425 1.00 44.47 130 THR A CA 1
ATOM 1006 C C . THR A 1 130 ? 16.135 0.042 4.660 1.00 44.47 130 THR A C 1
ATOM 1008 O O . THR A 1 130 ? 16.290 -0.085 3.448 1.00 44.47 130 THR A O 1
ATOM 1011 N N . ASP A 1 131 ? 15.092 -0.514 5.289 1.00 45.47 131 ASP A N 1
ATOM 1012 C CA . ASP A 1 131 ? 14.180 -1.462 4.606 1.00 45.47 131 ASP A CA 1
ATOM 1013 C C . ASP A 1 131 ? 13.123 -0.764 3.725 1.00 45.47 131 ASP A C 1
ATOM 1015 O O . ASP A 1 131 ? 12.668 -1.308 2.719 1.00 45.47 131 ASP A O 1
ATOM 1019 N N . LEU A 1 132 ? 12.791 0.494 4.028 1.00 46.59 132 LEU A N 1
ATOM 1020 C CA . LEU A 1 132 ? 11.815 1.290 3.268 1.00 46.59 132 LEU A CA 1
ATOM 1021 C C . LEU A 1 132 ? 12.353 1.818 1.931 1.00 46.59 132 LEU A C 1
ATOM 1023 O O . LEU A 1 132 ? 11.580 2.071 1.007 1.00 46.59 132 LEU A O 1
ATOM 1027 N N . LEU A 1 133 ? 13.675 1.954 1.791 1.00 45.09 133 LEU A N 1
ATOM 1028 C CA . LEU A 1 133 ? 14.294 2.288 0.505 1.00 45.09 133 LEU A CA 1
ATOM 1029 C C . LEU A 1 133 ? 14.171 1.137 -0.499 1.00 45.09 133 LEU A C 1
ATOM 1031 O O . LEU A 1 133 ? 14.080 1.391 -1.697 1.00 45.09 133 LEU A O 1
ATOM 1035 N N . ILE A 1 134 ? 14.103 -0.109 -0.027 1.00 44.38 134 ILE A N 1
ATOM 1036 C CA . ILE A 1 134 ? 13.980 -1.286 -0.894 1.00 44.38 134 ILE A CA 1
ATOM 1037 C C . ILE A 1 134 ? 12.568 -1.365 -1.496 1.00 44.38 134 ILE A C 1
ATOM 1039 O O . ILE A 1 134 ? 12.419 -1.748 -2.652 1.00 44.38 134 ILE A O 1
ATOM 1043 N N . GLN A 1 135 ? 11.538 -0.896 -0.786 1.00 38.50 135 GLN A N 1
ATOM 1044 C CA . GLN A 1 135 ? 10.157 -0.884 -1.287 1.00 38.50 135 GLN A CA 1
ATOM 1045 C C . GLN A 1 135 ? 9.870 0.206 -2.333 1.00 38.50 135 GLN A C 1
ATOM 1047 O O . GLN A 1 135 ? 8.944 0.058 -3.121 1.00 38.50 135 GLN A O 1
ATOM 1052 N N . LYS A 1 136 ? 10.663 1.286 -2.378 1.00 35.50 136 LYS A N 1
ATOM 1053 C CA . LYS A 1 136 ? 10.549 2.334 -3.413 1.00 35.50 136 LYS A CA 1
ATOM 1054 C C . LYS A 1 136 ? 11.269 1.990 -4.725 1.00 35.50 136 LYS A C 1
ATOM 1056 O O . LYS A 1 136 ? 11.132 2.737 -5.691 1.00 35.50 136 LYS A O 1
ATOM 1061 N N . VAL A 1 137 ? 12.073 0.924 -4.739 1.00 36.47 137 VAL A N 1
ATOM 1062 C CA . VAL A 1 137 ? 12.953 0.549 -5.863 1.00 36.47 137 VAL A CA 1
ATOM 1063 C C . VAL A 1 137 ? 12.456 -0.700 -6.613 1.00 36.47 137 VAL A C 1
ATOM 1065 O O . VAL A 1 137 ? 12.982 -0.999 -7.686 1.00 36.47 137 VAL A O 1
ATOM 1068 N N . ILE A 1 138 ? 11.435 -1.401 -6.102 1.00 37.69 138 ILE A N 1
ATOM 1069 C CA . ILE A 1 138 ? 10.796 -2.553 -6.770 1.00 37.69 138 ILE A CA 1
ATOM 1070 C C . ILE A 1 138 ? 9.563 -2.110 -7.557 1.00 37.69 138 ILE A C 1
ATOM 1072 O O . ILE A 1 138 ? 8.754 -1.341 -6.996 1.00 37.69 138 ILE A O 1
#

Radius of gyration: 27.52 Å; chains: 1; bounding box: 72×36×77 Å

Sequence (138 aa):
MDPIHSGTTAGRIARTMLMMILVCGWSAWSLVDGYVRYPKANVESVLRTQLGIEPPDPPPVIDSELTEERASEIKEQEPFDAVASRLGGGPFHHDGAVYYFGYGGFVRLDVKHGRVASRQWIDGPKHTATDLLIQKVI

Organism: NCBI:txid412755